Protein AF-A0AAD7TFR8-F1 (afdb_monomer)

Foldseek 3Di:
DDDDDDDDPPPDPPPPPPDPPPDPPPDDDPVVVVVVLVVLVVPQPDPVSLVVSLLVCCCPVPVCQHPNRHDPPGDPDDDPPVCCVSVVSVVD

Mean predicted aligned error: 12.49 Å

Structure (mmCIF, N/CA/C/O backbone):
data_AF-A0AAD7TFR8-F1
#
_entry.id   AF-A0AAD7TFR8-F1
#
loop_
_atom_site.group_PDB
_atom_site.id
_atom_site.type_symbol
_atom_site.label_atom_id
_atom_site.label_alt_id
_atom_site.label_comp_id
_atom_site.label_asym_id
_atom_site.label_entity_id
_atom_site.label_seq_id
_atom_site.pdbx_PDB_ins_code
_atom_site.Cartn_x
_atom_site.Cartn_y
_atom_site.Cartn_z
_atom_site.occupancy
_atom_site.B_iso_or_equiv
_atom_site.auth_seq_id
_atom_site.auth_comp_id
_atom_site.auth_asym_id
_atom_site.auth_atom_id
_atom_site.pdbx_PDB_model_num
ATOM 1 N N . MET A 1 1 ? -6.319 50.792 -62.342 1.00 40.41 1 MET A N 1
ATOM 2 C CA . MET A 1 1 ? -5.142 51.160 -61.526 1.00 40.41 1 MET A CA 1
ATOM 3 C C . MET A 1 1 ? -5.602 51.244 -60.076 1.00 40.41 1 MET A C 1
ATOM 5 O O . MET A 1 1 ? -6.210 52.237 -59.710 1.00 40.41 1 MET A O 1
ATOM 9 N N . ILE A 1 2 ? -5.427 50.174 -59.299 1.00 42.53 2 ILE A N 1
ATOM 10 C CA . ILE A 1 2 ? -5.775 50.115 -57.868 1.00 42.53 2 ILE A CA 1
ATOM 11 C C . ILE A 1 2 ? -4.448 49.937 -57.124 1.00 42.53 2 ILE A C 1
ATOM 13 O O . ILE A 1 2 ? -3.791 48.926 -57.380 1.00 42.53 2 ILE A O 1
ATOM 17 N N . PRO A 1 3 ? -3.996 50.885 -56.284 1.00 42.94 3 PRO A N 1
ATOM 18 C CA . PRO A 1 3 ? -2.770 50.690 -55.537 1.00 42.94 3 PRO A CA 1
ATOM 19 C C . PRO A 1 3 ? -3.030 50.204 -54.109 1.00 42.94 3 PRO A C 1
ATOM 21 O O . PRO A 1 3 ? -3.989 50.594 -53.450 1.00 42.94 3 PRO A O 1
ATOM 24 N N . LEU A 1 4 ? -2.043 49.431 -53.658 1.00 43.19 4 LEU A N 1
ATOM 25 C CA . LEU A 1 4 ? -1.657 49.183 -52.274 1.00 43.19 4 LEU A CA 1
ATOM 26 C C . LEU A 1 4 ? -2.563 48.261 -51.454 1.00 43.19 4 LEU A C 1
ATOM 28 O O . LEU A 1 4 ? -3.271 48.651 -50.530 1.00 43.19 4 LEU A O 1
ATOM 32 N N . SER A 1 5 ? -2.411 46.975 -51.771 1.00 46.62 5 SER A N 1
ATOM 33 C CA . SER A 1 5 ? -2.634 45.867 -50.852 1.00 46.62 5 SER A CA 1
ATOM 34 C C . SER A 1 5 ? -2.003 46.135 -49.485 1.00 46.62 5 SER A C 1
ATOM 36 O O . SER A 1 5 ? -0.837 46.516 -49.373 1.00 46.62 5 SER A O 1
ATOM 38 N N . ALA A 1 6 ? -2.831 45.907 -48.468 1.00 47.12 6 ALA A N 1
ATOM 39 C CA . ALA A 1 6 ? -2.545 45.974 -47.050 1.00 47.12 6 ALA A CA 1
ATOM 40 C C . ALA A 1 6 ? -1.200 45.326 -46.694 1.00 47.12 6 ALA A C 1
ATOM 42 O O . ALA A 1 6 ? -0.974 44.144 -46.952 1.00 47.12 6 ALA A O 1
ATOM 43 N N . PHE A 1 7 ? -0.318 46.114 -46.079 1.00 49.56 7 PHE A N 1
ATOM 44 C CA . PHE A 1 7 ? 0.914 45.613 -45.489 1.00 49.56 7 PHE A CA 1
ATOM 45 C C . PHE A 1 7 ? 0.548 44.824 -44.229 1.00 49.56 7 PHE A C 1
ATOM 47 O O . PHE A 1 7 ? 0.160 45.369 -43.197 1.00 49.56 7 PHE A O 1
ATOM 54 N N . THR A 1 8 ? 0.596 43.510 -44.379 1.00 51.28 8 THR A N 1
ATOM 55 C CA . THR A 1 8 ? 0.291 42.497 -43.383 1.00 51.28 8 THR A CA 1
ATOM 56 C C . THR A 1 8 ? 1.172 42.653 -42.142 1.00 51.28 8 THR A C 1
ATOM 58 O O . THR A 1 8 ? 2.361 42.342 -42.171 1.00 51.28 8 THR A O 1
ATOM 61 N N . VAL A 1 9 ? 0.589 43.093 -41.025 1.00 49.97 9 VAL A N 1
ATOM 62 C CA . VAL A 1 9 ? 1.213 42.975 -39.701 1.00 49.97 9 VAL A CA 1
ATOM 63 C C . VAL A 1 9 ? 1.001 41.539 -39.224 1.00 49.97 9 VAL A C 1
ATOM 65 O O . VAL A 1 9 ? 0.019 41.227 -38.555 1.00 49.97 9 VAL A O 1
ATOM 68 N N . PHE A 1 10 ? 1.914 40.639 -39.589 1.00 45.12 10 PHE A N 1
ATOM 69 C CA . PHE A 1 10 ? 2.057 39.367 -38.882 1.00 45.12 10 PHE A CA 1
ATOM 70 C C . PHE A 1 10 ? 2.809 39.636 -37.578 1.00 45.12 10 PHE A C 1
ATOM 72 O O . PHE A 1 10 ? 4.031 39.522 -37.499 1.00 45.12 10 PHE A O 1
ATOM 79 N N . LEU A 1 11 ? 2.059 40.030 -36.546 1.00 53.94 11 LEU A N 1
ATOM 80 C CA . LEU A 1 11 ? 2.528 39.973 -35.169 1.00 53.94 11 LEU A CA 1
ATOM 81 C C . LEU A 1 11 ? 2.625 38.485 -34.805 1.00 53.94 11 LEU A C 1
ATOM 83 O O . LEU A 1 11 ? 1.631 37.842 -34.474 1.00 53.94 11 LEU A O 1
ATOM 87 N N . GLY A 1 12 ? 3.815 37.915 -34.994 1.00 49.28 12 GLY A N 1
ATOM 88 C CA . GLY A 1 12 ? 4.100 36.516 -34.714 1.00 49.28 12 GLY A CA 1
ATOM 89 C C . GLY A 1 12 ? 3.879 36.203 -33.239 1.00 49.28 12 GLY A C 1
ATOM 90 O O . GLY A 1 12 ? 4.721 36.511 -32.399 1.00 49.28 12 GLY A O 1
ATOM 91 N N . CYS A 1 13 ? 2.760 35.554 -32.923 1.00 50.31 13 CYS A N 1
ATOM 92 C CA . CYS A 1 13 ? 2.625 34.789 -31.693 1.00 50.31 13 CYS A CA 1
ATOM 93 C C . CYS A 1 13 ? 3.593 33.608 -31.785 1.00 50.31 13 CYS A C 1
ATOM 95 O O . CYS A 1 13 ? 3.290 32.581 -32.388 1.00 50.31 13 CYS A O 1
ATOM 97 N N . VAL A 1 14 ? 4.788 33.773 -31.220 1.00 61.81 14 VAL A N 1
ATOM 98 C CA . VAL A 1 14 ? 5.684 32.653 -30.947 1.00 61.81 14 VAL A CA 1
ATOM 99 C C . VAL A 1 14 ? 4.992 31.805 -29.887 1.00 61.81 14 VAL A C 1
ATOM 101 O O . VAL A 1 14 ? 4.981 32.153 -28.708 1.00 61.81 14 VAL A O 1
ATOM 104 N N . SER A 1 15 ? 4.370 30.709 -30.311 1.00 60.59 15 SER A N 1
ATOM 105 C CA . SER A 1 15 ? 3.952 29.644 -29.410 1.00 60.59 15 SER A CA 1
ATOM 106 C C . SER A 1 15 ? 5.216 29.121 -28.739 1.00 60.59 15 SER A C 1
ATOM 108 O O . SER A 1 15 ? 5.987 28.383 -29.352 1.00 60.59 15 SER A O 1
ATOM 110 N N . ALA A 1 16 ? 5.470 29.538 -27.500 1.00 59.38 16 ALA A N 1
ATOM 111 C CA . ALA A 1 16 ? 6.442 28.863 -26.664 1.00 59.38 16 ALA A CA 1
ATOM 112 C C . ALA A 1 16 ? 5.945 27.423 -26.508 1.00 59.38 16 ALA A C 1
ATOM 114 O O . ALA A 1 16 ? 5.013 27.152 -25.752 1.00 59.38 16 ALA A O 1
ATOM 115 N N . LEU A 1 17 ? 6.531 26.503 -27.276 1.00 58.41 17 LEU A N 1
ATOM 116 C CA . LEU A 1 17 ? 6.408 25.077 -27.035 1.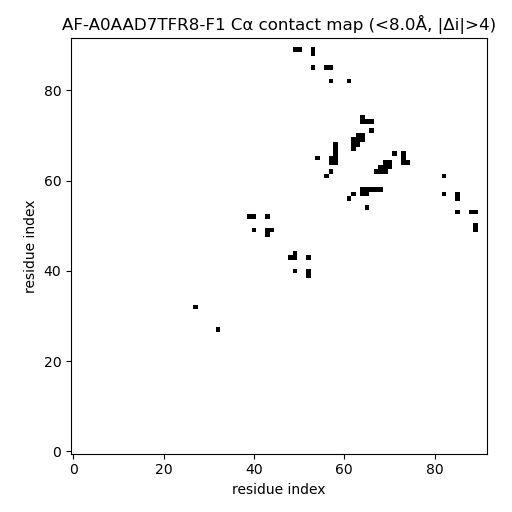00 58.41 17 LEU A CA 1
ATOM 117 C C . LEU A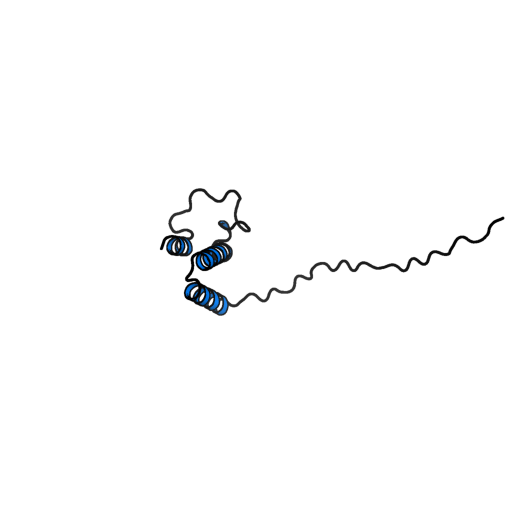 1 17 ? 7.188 24.816 -25.742 1.00 58.41 17 LEU A C 1
ATOM 119 O O . LEU A 1 17 ? 8.364 24.461 -25.758 1.00 58.41 17 LEU A O 1
ATOM 123 N N . ALA A 1 18 ? 6.562 25.117 -24.605 1.00 60.91 18 ALA A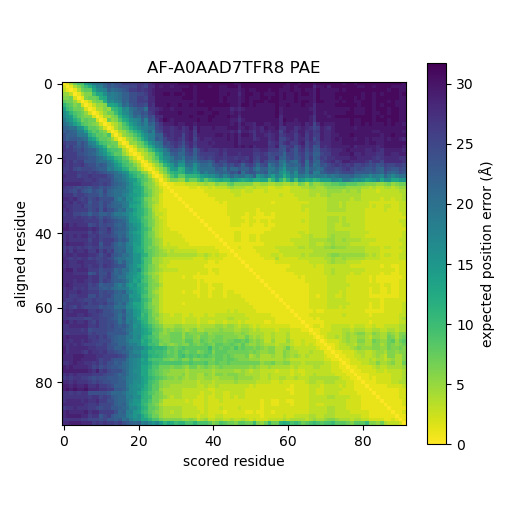 N 1
ATOM 124 C CA . ALA A 1 18 ? 7.066 24.719 -23.310 1.00 60.91 18 ALA A CA 1
ATOM 125 C C . ALA A 1 18 ? 6.982 23.193 -23.281 1.00 60.91 18 ALA A C 1
ATOM 127 O O . ALA A 1 18 ? 5.934 22.619 -22.989 1.00 60.91 18 ALA A O 1
ATOM 128 N N . ALA A 1 19 ? 8.078 22.528 -23.649 1.00 62.78 19 ALA A N 1
ATOM 129 C CA . ALA A 1 19 ? 8.277 21.145 -23.258 1.00 62.78 19 ALA A CA 1
ATOM 130 C C . ALA A 1 19 ? 8.045 21.083 -21.739 1.00 62.78 19 ALA A C 1
ATOM 132 O O . ALA A 1 19 ? 8.535 21.979 -21.038 1.00 62.78 19 ALA A O 1
ATOM 133 N N . PRO A 1 20 ? 7.285 20.105 -21.215 1.00 59.91 20 PRO A N 1
ATOM 134 C CA . PRO A 1 20 ? 7.163 1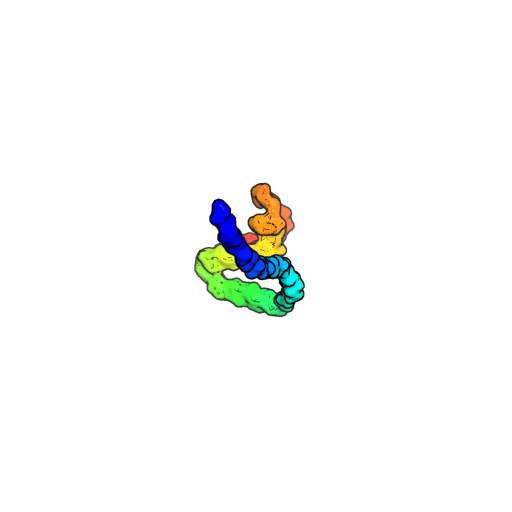9.950 -19.778 1.00 59.91 20 PRO A CA 1
ATOM 135 C C . PRO A 1 20 ? 8.582 19.802 -19.237 1.00 59.91 20 PRO A C 1
ATOM 137 O O . PRO A 1 20 ? 9.277 18.832 -19.531 1.00 59.91 20 PRO A O 1
ATOM 140 N N . ALA A 1 21 ? 9.053 20.824 -18.527 1.00 61.59 21 ALA A N 1
ATOM 141 C CA . ALA A 1 21 ? 10.322 20.745 -17.844 1.00 61.59 21 ALA A CA 1
ATOM 142 C C . ALA A 1 21 ? 10.187 19.584 -16.862 1.00 61.59 21 ALA A C 1
ATOM 144 O O . ALA A 1 21 ? 9.317 19.638 -15.991 1.00 61.59 21 ALA A O 1
ATOM 145 N N . SER A 1 22 ? 11.002 18.540 -17.029 1.00 58.31 22 SER A N 1
ATOM 146 C CA . SER A 1 22 ? 11.144 17.455 -16.063 1.00 58.31 22 SER A CA 1
ATOM 147 C C . SER A 1 22 ? 11.615 18.067 -14.750 1.00 58.31 22 SER A C 1
ATOM 149 O O . SER A 1 22 ? 12.811 18.208 -14.504 1.00 58.31 22 SER A O 1
ATOM 151 N N . GLN A 1 23 ? 10.667 18.536 -13.941 1.00 60.03 23 GLN A N 1
ATOM 152 C CA . GLN A 1 23 ? 10.956 19.000 -12.601 1.00 60.03 23 GLN A CA 1
ATOM 153 C C . GLN A 1 23 ? 11.504 17.791 -11.844 1.00 60.03 23 GLN A C 1
ATOM 155 O O . GLN A 1 23 ? 10.931 16.703 -11.975 1.00 60.03 23 GLN A O 1
ATOM 160 N N . PRO A 1 24 ? 12.599 17.933 -11.081 1.00 59.66 24 PRO A N 1
ATOM 161 C CA . PRO A 1 24 ? 13.020 16.879 -10.179 1.00 59.66 24 PRO A CA 1
ATOM 162 C C . PRO A 1 24 ? 11.842 16.584 -9.251 1.00 59.66 24 PRO A C 1
ATOM 164 O O . PRO A 1 24 ? 11.466 17.408 -8.415 1.00 59.66 24 PRO A O 1
ATOM 167 N N . VAL A 1 25 ? 11.207 15.428 -9.455 1.00 64.00 25 VAL A N 1
ATOM 168 C CA . VAL A 1 25 ? 10.158 14.946 -8.566 1.00 64.00 25 VAL A CA 1
ATOM 169 C C . VAL A 1 25 ? 10.840 14.769 -7.222 1.00 64.00 25 VAL A C 1
ATOM 171 O O . VAL A 1 25 ? 11.707 13.912 -7.066 1.00 64.00 25 VAL A O 1
ATOM 174 N N . THR A 1 26 ? 10.502 15.626 -6.263 1.00 70.44 26 THR A N 1
ATOM 175 C CA . THR A 1 26 ? 10.907 15.400 -4.880 1.00 70.44 26 THR A CA 1
ATOM 176 C C . THR A 1 26 ? 10.108 14.191 -4.420 1.00 70.44 26 THR A C 1
ATOM 178 O O . THR A 1 26 ? 8.928 14.310 -4.094 1.00 70.44 26 THR A O 1
ATOM 181 N N . SER A 1 27 ? 10.714 13.008 -4.509 1.00 78.94 27 SER A N 1
ATOM 182 C CA . SER A 1 27 ? 10.093 11.772 -4.051 1.00 78.94 27 SER A CA 1
ATOM 183 C C . SER A 1 27 ? 9.789 11.892 -2.560 1.00 78.94 27 SER A C 1
ATOM 185 O O . SER A 1 27 ? 10.588 12.438 -1.794 1.00 78.94 27 SER A O 1
ATOM 187 N N . LEU A 1 28 ? 8.629 11.389 -2.141 1.00 89.75 28 LEU A N 1
ATOM 188 C CA . LEU A 1 28 ? 8.303 11.297 -0.721 1.00 89.75 28 LEU A CA 1
ATOM 189 C C . LEU A 1 28 ? 9.340 10.406 -0.027 1.00 89.75 28 LEU A C 1
ATOM 191 O O . LEU A 1 28 ? 9.800 9.425 -0.606 1.00 89.75 28 LEU A O 1
ATOM 195 N N . SER A 1 29 ? 9.709 10.740 1.210 1.00 93.69 29 SER A N 1
ATOM 196 C CA . SER A 1 29 ? 10.563 9.852 2.000 1.00 93.69 29 SER A CA 1
ATOM 197 C C . SER A 1 29 ? 9.800 8.588 2.393 1.00 93.69 29 SER A C 1
ATOM 199 O O . SER A 1 29 ? 8.594 8.644 2.648 1.00 93.69 29 SER A O 1
ATOM 201 N N . ASP A 1 30 ? 10.504 7.467 2.542 1.00 93.44 30 ASP A N 1
ATOM 202 C CA . ASP A 1 30 ? 9.901 6.193 2.964 1.00 93.44 30 ASP A CA 1
ATOM 203 C C . ASP A 1 30 ? 9.147 6.320 4.295 1.00 93.44 30 ASP A C 1
ATOM 205 O O . ASP A 1 30 ? 8.084 5.731 4.489 1.00 93.44 30 ASP A O 1
ATOM 209 N N . ALA A 1 31 ? 9.657 7.154 5.207 1.00 96.25 31 ALA A N 1
ATOM 210 C CA . ALA A 1 31 ? 8.994 7.456 6.473 1.00 96.25 31 ALA A CA 1
ATOM 211 C C . ALA A 1 31 ? 7.633 8.141 6.265 1.00 96.25 31 ALA A C 1
ATOM 213 O O . ALA A 1 31 ? 6.662 7.826 6.957 1.00 96.25 31 ALA A O 1
ATOM 214 N N . LEU A 1 32 ? 7.545 9.066 5.306 1.00 96.25 32 LEU A N 1
ATOM 215 C CA . LEU A 1 32 ? 6.296 9.741 4.977 1.00 96.25 32 LEU A CA 1
ATOM 216 C C . LEU A 1 32 ? 5.326 8.795 4.262 1.00 96.25 32 LEU A C 1
ATOM 218 O O . LEU A 1 32 ? 4.153 8.759 4.628 1.00 96.25 32 LEU A O 1
ATOM 222 N N . VAL A 1 33 ? 5.812 7.982 3.321 1.00 95.81 33 VAL A N 1
ATOM 223 C CA . VAL A 1 33 ? 5.014 6.939 2.652 1.00 95.81 33 VAL A CA 1
ATOM 224 C C . VAL A 1 33 ? 4.432 5.964 3.678 1.00 95.81 33 VAL A C 1
ATOM 226 O O . VAL A 1 33 ? 3.228 5.715 3.690 1.00 95.81 33 VAL A O 1
ATOM 229 N N . SER A 1 34 ? 5.256 5.471 4.603 1.00 96.56 34 SER A N 1
ATOM 230 C CA . SER A 1 34 ? 4.827 4.568 5.675 1.00 96.56 34 SER A CA 1
ATOM 231 C C . SER A 1 34 ? 3.752 5.198 6.568 1.00 96.56 34 SER A C 1
ATOM 233 O O . SER A 1 34 ? 2.736 4.566 6.881 1.00 96.56 34 SER A O 1
ATOM 235 N N . LYS A 1 35 ? 3.918 6.480 6.921 1.00 98.00 35 LYS A N 1
ATOM 236 C CA . LYS A 1 35 ? 2.921 7.232 7.691 1.00 98.00 35 LYS A CA 1
ATOM 237 C C . LYS A 1 35 ? 1.596 7.367 6.937 1.00 98.00 35 LYS A C 1
ATOM 239 O O . LYS A 1 35 ? 0.542 7.151 7.531 1.00 98.00 35 LYS A O 1
ATOM 244 N N . VAL A 1 36 ? 1.636 7.687 5.642 1.00 96.94 36 VAL A N 1
ATOM 245 C CA . VAL A 1 36 ? 0.435 7.786 4.797 1.00 96.94 36 VAL A CA 1
ATOM 246 C C . VAL A 1 36 ? -0.277 6.437 4.709 1.00 96.94 36 VAL A C 1
ATOM 248 O O . VAL A 1 36 ? -1.475 6.379 4.976 1.00 96.94 36 VAL A O 1
ATOM 251 N N . LYS A 1 37 ? 0.448 5.342 4.442 1.00 96.75 37 LYS A N 1
ATOM 252 C CA . LYS A 1 37 ? -0.118 3.981 4.403 1.00 96.75 37 LYS A CA 1
ATOM 253 C C . LYS A 1 37 ? -0.786 3.596 5.724 1.00 96.75 37 LYS A C 1
ATOM 255 O O . LYS A 1 37 ? -1.878 3.034 5.717 1.00 96.75 37 LYS A O 1
ATOM 260 N N . THR A 1 38 ? -0.144 3.909 6.849 1.00 97.38 38 THR A N 1
ATOM 261 C CA . THR A 1 38 ? -0.675 3.615 8.190 1.00 97.38 38 THR A CA 1
ATOM 262 C C . THR A 1 38 ? -1.974 4.374 8.444 1.00 97.38 38 THR A C 1
ATOM 264 O O . THR A 1 38 ? -2.980 3.769 8.807 1.00 97.38 38 THR A O 1
ATOM 267 N N . ASN A 1 39 ? -1.982 5.683 8.184 1.00 98.12 39 ASN A N 1
ATOM 268 C CA . ASN A 1 39 ? -3.168 6.512 8.379 1.00 98.12 39 ASN A CA 1
ATOM 269 C C . ASN A 1 39 ? -4.315 6.091 7.455 1.00 98.12 39 ASN A C 1
ATOM 271 O O . ASN A 1 39 ? -5.449 6.002 7.908 1.00 98.12 39 ASN A O 1
ATOM 275 N N . MET A 1 40 ? -4.025 5.791 6.187 1.00 97.88 40 MET A N 1
ATOM 276 C CA . MET A 1 40 ? -5.015 5.302 5.226 1.00 97.88 40 MET A CA 1
ATOM 277 C C . MET A 1 40 ? -5.694 4.020 5.724 1.00 97.88 40 MET A C 1
ATOM 279 O O . MET A 1 40 ? -6.919 3.957 5.745 1.00 97.88 40 MET A O 1
ATOM 283 N N . LYS A 1 41 ? -4.918 3.030 6.190 1.00 95.88 41 LYS A N 1
ATOM 284 C CA . LYS A 1 41 ? -5.463 1.788 6.768 1.00 95.88 41 LYS A CA 1
ATOM 285 C C . LYS A 1 41 ? -6.315 2.038 8.014 1.00 95.88 41 LYS A C 1
ATOM 287 O O . LYS A 1 41 ? -7.276 1.318 8.241 1.00 95.88 41 LYS A O 1
ATOM 292 N N . GLN A 1 42 ? -5.970 3.046 8.813 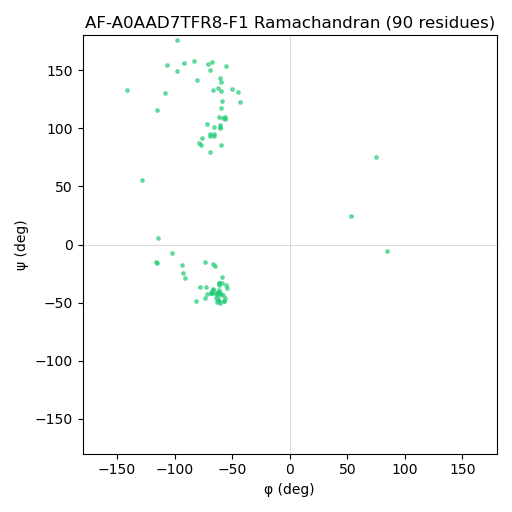1.00 97.31 42 GLN A N 1
ATOM 293 C CA . GLN A 1 42 ? -6.718 3.394 10.020 1.00 97.31 42 GLN A CA 1
ATOM 294 C C . GLN A 1 42 ? -8.068 4.061 9.716 1.00 97.31 42 GLN A C 1
ATOM 296 O O . GLN A 1 42 ? -9.021 3.852 10.463 1.00 97.31 42 GLN A O 1
ATOM 301 N N . ILE A 1 43 ? -8.145 4.889 8.670 1.00 97.56 43 ILE A N 1
ATOM 302 C CA . ILE A 1 43 ? -9.355 5.668 8.361 1.00 97.56 43 ILE A CA 1
ATOM 303 C C . ILE A 1 43 ? -10.295 4.967 7.379 1.00 97.56 43 ILE A C 1
ATOM 305 O O . ILE A 1 43 ? -11.484 5.261 7.394 1.00 97.56 43 ILE A O 1
ATOM 309 N N . ALA A 1 44 ? -9.785 4.055 6.546 1.00 97.75 44 ALA A N 1
ATOM 310 C CA . ALA A 1 44 ? -10.587 3.314 5.581 1.00 97.75 44 ALA A CA 1
ATOM 311 C C . ALA A 1 44 ? -11.385 2.209 6.284 1.00 97.75 44 ALA A C 1
ATOM 313 O O . ALA A 1 44 ? -10.908 1.089 6.466 1.00 97.75 44 ALA A O 1
ATOM 314 N N . THR A 1 45 ? -12.605 2.540 6.695 1.00 96.00 45 THR A N 1
ATOM 315 C CA . THR A 1 45 ? -13.470 1.666 7.506 1.00 96.00 45 THR A CA 1
ATOM 316 C C . THR A 1 45 ? -14.740 1.245 6.776 1.00 96.00 45 THR A C 1
ATOM 318 O O . THR A 1 45 ? -15.382 0.269 7.162 1.00 96.00 45 THR A O 1
ATOM 321 N N . HIS A 1 46 ? -15.089 1.937 5.693 1.00 96.19 46 HIS A N 1
ATOM 322 C CA . HIS A 1 46 ? -16.230 1.608 4.850 1.00 96.19 46 HIS A CA 1
ATOM 323 C C . HIS A 1 46 ? -15.794 1.004 3.516 1.00 96.19 46 HIS A C 1
ATOM 325 O O . HIS A 1 46 ? -14.705 1.274 3.016 1.00 96.19 46 HIS A O 1
ATOM 331 N N . SER A 1 47 ? -16.670 0.207 2.897 1.00 94.00 47 SER A N 1
ATOM 332 C CA . SER A 1 47 ? -16.334 -0.586 1.704 1.00 94.00 47 SER A CA 1
ATOM 333 C C . SER A 1 47 ? -15.743 0.240 0.556 1.00 94.00 47 SER A C 1
ATOM 335 O O . SER A 1 47 ? -14.821 -0.217 -0.110 1.00 94.00 47 SER A O 1
ATOM 337 N N . TRP A 1 48 ? -16.230 1.467 0.346 1.00 96.12 48 TRP A N 1
ATOM 338 C CA . TRP A 1 48 ? -15.701 2.375 -0.680 1.00 96.12 48 TRP A CA 1
ATOM 339 C C . TRP A 1 48 ? -14.284 2.869 -0.375 1.00 96.12 48 TRP A C 1
ATOM 341 O O . TRP A 1 48 ? -13.433 2.922 -1.263 1.00 96.12 48 TRP A O 1
ATOM 351 N N . GLU A 1 49 ? -14.021 3.210 0.883 1.00 97.50 49 GLU A N 1
ATOM 352 C CA . GLU A 1 49 ? -12.712 3.681 1.335 1.00 97.50 49 GLU A CA 1
ATOM 353 C C . GLU A 1 49 ? -11.693 2.543 1.283 1.00 97.50 49 GLU A C 1
ATOM 355 O O . GLU A 1 49 ? -10.576 2.739 0.813 1.00 97.50 49 GLU A O 1
ATOM 360 N N . ILE A 1 50 ? -12.104 1.342 1.704 1.00 97.44 50 ILE A N 1
ATOM 361 C CA . ILE A 1 50 ? -11.288 0.128 1.633 1.00 97.44 50 ILE A CA 1
ATOM 362 C C . ILE A 1 50 ? -10.959 -0.187 0.173 1.00 97.44 50 ILE A C 1
ATOM 364 O O . ILE A 1 50 ? -9.791 -0.373 -0.147 1.00 97.44 50 ILE A O 1
ATOM 368 N N . GLY A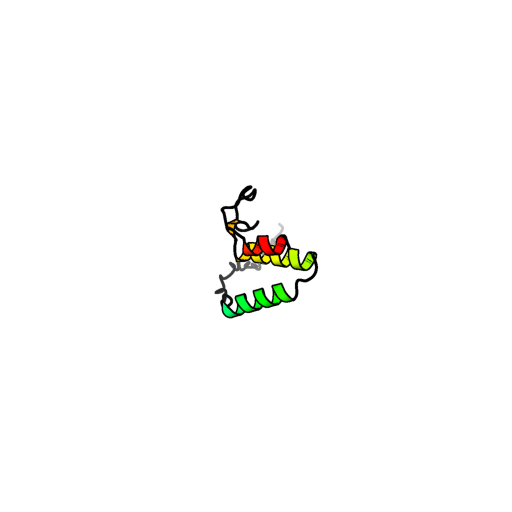 1 51 ? -11.947 -0.176 -0.728 1.00 96.38 51 GLY A N 1
ATOM 369 C CA . GLY A 1 51 ? -11.713 -0.396 -2.160 1.00 96.38 51 GLY A CA 1
ATOM 370 C C . GLY A 1 51 ? -10.697 0.589 -2.746 1.00 96.38 51 GLY A C 1
ATOM 371 O O . GLY A 1 51 ? -9.739 0.176 -3.393 1.00 96.38 51 GLY A O 1
ATOM 372 N N . THR A 1 52 ? -10.846 1.875 -2.421 1.00 96.88 52 THR A N 1
ATOM 373 C CA . THR A 1 52 ? -9.912 2.929 -2.854 1.00 96.88 52 THR A CA 1
ATOM 374 C C . THR A 1 52 ? -8.506 2.710 -2.284 1.00 96.88 52 THR A C 1
ATOM 376 O O . THR A 1 52 ? -7.507 2.870 -2.984 1.00 96.88 52 THR A O 1
ATOM 379 N N . ALA A 1 53 ? -8.404 2.317 -1.013 1.00 97.69 53 ALA A N 1
ATOM 380 C CA . ALA A 1 53 ? -7.125 2.037 -0.371 1.00 97.69 53 ALA A CA 1
ATOM 381 C C . ALA A 1 53 ? -6.425 0.810 -0.979 1.00 97.69 53 ALA A C 1
ATOM 383 O O . ALA A 1 53 ? -5.205 0.819 -1.139 1.00 97.69 53 ALA A O 1
ATOM 384 N N . LEU A 1 54 ? -7.177 -0.234 -1.336 1.00 96.88 54 LEU A N 1
ATOM 385 C CA . LEU A 1 54 ? -6.652 -1.429 -1.997 1.00 96.88 54 LEU A CA 1
ATOM 386 C C . LEU A 1 54 ? -6.156 -1.123 -3.415 1.00 96.88 54 LEU A C 1
ATOM 388 O O . LEU A 1 54 ? -5.086 -1.602 -3.785 1.00 96.88 54 LEU A O 1
ATOM 392 N N . GLU A 1 55 ? -6.881 -0.306 -4.185 1.00 95.56 55 GLU A N 1
ATOM 393 C CA . GLU A 1 55 ? -6.440 0.160 -5.508 1.00 95.56 55 GLU A CA 1
ATOM 394 C C . GLU A 1 55 ? -5.128 0.948 -5.399 1.00 95.56 55 GLU A C 1
ATOM 396 O O . GLU A 1 55 ? -4.140 0.588 -6.039 1.00 95.56 55 GLU A O 1
ATOM 401 N N . ALA A 1 56 ? -5.066 1.925 -4.487 1.00 95.94 56 ALA A N 1
ATOM 402 C CA . ALA A 1 56 ? -3.862 2.720 -4.255 1.00 95.94 56 ALA A CA 1
ATOM 403 C C . ALA A 1 56 ? -2.659 1.868 -3.806 1.00 95.94 56 ALA A C 1
ATOM 405 O O . ALA A 1 56 ? -1.540 2.075 -4.277 1.00 95.94 56 ALA A O 1
ATOM 406 N N . LEU A 1 57 ? -2.865 0.895 -2.910 1.00 96.44 57 LEU A N 1
ATOM 407 C CA . LEU A 1 57 ? -1.799 -0.023 -2.489 1.00 96.44 57 LEU A CA 1
ATOM 408 C C . LEU A 1 57 ? -1.351 -0.944 -3.622 1.00 96.44 57 LEU A C 1
ATOM 410 O O . LEU A 1 57 ? -0.157 -1.197 -3.743 1.00 96.44 57 LEU A O 1
ATOM 414 N N . THR A 1 58 ? -2.279 -1.428 -4.447 1.00 95.62 58 THR A N 1
ATOM 415 C CA . THR A 1 58 ? -1.943 -2.269 -5.602 1.00 95.62 58 THR A CA 1
ATOM 416 C C . THR A 1 58 ? -1.104 -1.483 -6.600 1.00 95.62 58 THR A C 1
ATOM 418 O O . THR A 1 58 ? -0.065 -1.964 -7.033 1.00 95.62 58 THR A O 1
ATOM 421 N N . GLU A 1 59 ? -1.496 -0.251 -6.925 1.00 94.25 59 GLU A N 1
ATOM 422 C CA . GLU A 1 59 ? -0.733 0.620 -7.823 1.00 94.25 59 GLU A CA 1
ATOM 423 C C . GLU A 1 59 ? 0.659 0.957 -7.298 1.00 94.25 59 GLU A C 1
ATOM 425 O O . GLU A 1 59 ? 1.613 1.005 -8.076 1.00 94.25 59 GLU A O 1
ATOM 430 N N . PHE A 1 60 ? 0.777 1.181 -5.991 1.00 94.12 60 PHE A N 1
ATOM 431 C CA . PHE A 1 60 ? 2.022 1.615 -5.377 1.00 94.12 60 PHE A CA 1
ATOM 432 C C . PHE A 1 60 ? 3.001 0.462 -5.105 1.00 94.12 60 PHE A C 1
ATOM 434 O O . PHE A 1 60 ? 4.174 0.564 -5.456 1.00 94.12 60 PHE A O 1
ATOM 441 N N . GLU A 1 61 ? 2.541 -0.631 -4.491 1.00 94.69 61 GLU A N 1
ATOM 442 C CA . GLU A 1 61 ? 3.395 -1.755 -4.063 1.00 94.69 61 GLU A CA 1
ATOM 443 C C . GLU A 1 61 ? 3.522 -2.846 -5.132 1.00 94.69 61 GLU A C 1
ATOM 445 O O . GLU A 1 61 ? 4.540 -3.534 -5.209 1.00 94.69 61 GLU A O 1
ATOM 450 N N . TRP A 1 62 ? 2.497 -3.001 -5.973 1.00 95.19 62 TRP A N 1
ATOM 451 C CA . TRP A 1 62 ? 2.391 -4.075 -6.962 1.00 95.19 62 TRP A CA 1
ATOM 452 C C . TRP A 1 62 ? 2.096 -3.519 -8.365 1.00 95.19 62 TRP A C 1
ATOM 454 O O . TRP A 1 62 ? 1.124 -3.938 -9.000 1.00 95.19 62 TRP A O 1
ATOM 464 N N . PRO A 1 63 ? 2.922 -2.596 -8.903 1.00 93.69 63 PRO A N 1
ATOM 465 C CA . PRO A 1 63 ? 2.621 -1.895 -10.151 1.00 93.69 63 PRO A CA 1
ATOM 466 C C . PRO A 1 63 ? 2.425 -2.839 -11.345 1.00 93.69 63 PRO A C 1
ATOM 468 O O . PRO A 1 63 ? 1.644 -2.531 -12.235 1.00 93.69 63 PRO A O 1
ATOM 471 N N . SER A 1 64 ? 3.055 -4.020 -11.357 1.00 93.19 64 SER A N 1
ATOM 472 C CA . SER A 1 64 ? 2.852 -5.042 -12.398 1.00 93.19 64 SER A CA 1
ATOM 473 C C . SER A 1 64 ? 1.455 -5.671 -12.405 1.00 93.19 64 SER A C 1
ATOM 475 O O . SER A 1 64 ? 1.080 -6.308 -13.390 1.00 93.19 64 SER A O 1
ATOM 477 N N . LEU A 1 65 ? 0.698 -5.526 -11.317 1.00 93.19 65 LEU A N 1
ATOM 478 C CA . LEU A 1 65 ? -0.683 -5.989 -11.178 1.00 93.19 65 LEU A CA 1
ATOM 479 C C . LEU A 1 65 ? -1.697 -4.852 -11.327 1.00 93.19 65 LEU A C 1
ATOM 481 O O . LEU A 1 65 ? -2.899 -5.112 -11.369 1.00 93.19 65 LEU A O 1
ATOM 485 N N . SER A 1 66 ? -1.234 -3.604 -11.409 1.00 90.88 66 SER A N 1
ATOM 486 C CA . SER A 1 66 ? -2.105 -2.450 -11.570 1.00 90.88 66 SER A CA 1
ATOM 487 C C . SER A 1 66 ? -2.483 -2.217 -13.029 1.00 90.88 66 SER A C 1
ATOM 489 O O . SER A 1 66 ? -1.783 -2.634 -13.953 1.00 90.88 66 SER A O 1
ATOM 491 N N . VAL A 1 67 ? -3.589 -1.505 -13.251 1.00 86.62 67 VAL A N 1
ATOM 492 C CA . VAL A 1 67 ? -4.070 -1.187 -14.605 1.00 86.62 67 VAL A CA 1
ATOM 493 C C . VAL A 1 67 ? -3.054 -0.346 -15.385 1.00 86.62 67 VAL A C 1
ATOM 495 O O . VAL A 1 67 ? -2.940 -0.497 -16.600 1.00 86.62 67 VAL A O 1
ATOM 498 N N . PHE A 1 68 ? -2.306 0.519 -14.696 1.00 86.38 68 PHE A N 1
ATOM 499 C CA . PHE A 1 68 ? -1.378 1.460 -15.326 1.00 86.38 68 PHE A CA 1
ATOM 500 C C . PHE A 1 68 ? 0.065 0.950 -15.435 1.00 86.38 68 PHE A C 1
ATOM 502 O O . PHE A 1 68 ? 0.831 1.509 -16.219 1.00 86.38 68 PHE A O 1
ATOM 509 N N . GLY A 1 69 ? 0.451 -0.076 -14.670 1.00 87.81 69 GLY A N 1
ATOM 510 C CA . GLY A 1 69 ? 1.814 -0.626 -14.681 1.00 87.81 69 GLY A CA 1
ATOM 511 C C . GLY A 1 69 ? 1.924 -2.073 -15.172 1.00 87.81 69 GLY A C 1
ATOM 512 O O . GLY A 1 69 ? 3.026 -2.527 -15.486 1.00 87.81 69 GLY A O 1
ATOM 513 N N . GLY A 1 70 ? 0.806 -2.796 -15.247 1.00 89.69 70 GLY A N 1
ATOM 514 C CA . GLY A 1 70 ? 0.743 -4.199 -15.635 1.00 89.69 70 GLY A CA 1
ATOM 515 C C . GLY A 1 70 ? 0.374 -4.444 -17.096 1.00 89.69 70 GLY A C 1
ATOM 516 O O . GLY A 1 70 ? 0.054 -3.544 -17.873 1.00 89.69 70 GLY A O 1
ATOM 517 N N . SER A 1 71 ? 0.395 -5.720 -17.476 1.00 89.88 71 SER A N 1
ATOM 518 C CA . SER A 1 71 ? -0.157 -6.184 -18.750 1.00 89.88 71 SER A CA 1
ATOM 519 C C . SER A 1 71 ? -1.676 -6.338 -18.667 1.00 89.88 71 SER A C 1
ATOM 521 O O . SER A 1 71 ? -2.189 -6.842 -17.668 1.00 89.88 71 SER A O 1
ATOM 523 N N . LEU A 1 72 ? -2.382 -5.983 -19.745 1.00 87.00 72 LEU A N 1
ATOM 524 C CA . LEU A 1 72 ? -3.825 -6.188 -19.875 1.00 87.00 72 LEU A CA 1
ATOM 525 C C . LEU A 1 72 ? -4.126 -7.316 -20.884 1.00 87.00 72 LEU A C 1
ATOM 527 O O . LEU A 1 72 ? -3.602 -7.276 -22.000 1.00 87.00 72 LEU A O 1
ATOM 531 N N . PRO A 1 73 ? -4.980 -8.301 -20.538 1.00 87.06 73 PRO A N 1
ATOM 532 C CA . PRO A 1 73 ? -5.700 -8.430 -19.267 1.00 87.06 73 PRO A CA 1
ATOM 533 C C . PRO A 1 73 ? -4.766 -8.793 -18.091 1.00 87.06 73 PRO A C 1
ATOM 535 O O . PRO A 1 73 ? -3.713 -9.390 -18.331 1.00 87.06 73 PRO A O 1
ATOM 538 N N . PRO A 1 74 ? -5.145 -8.469 -16.835 1.00 84.25 74 PRO A N 1
ATOM 539 C CA . PRO A 1 74 ? -4.379 -8.868 -15.657 1.00 84.25 74 PRO A CA 1
ATOM 540 C C . PRO A 1 74 ? -4.162 -10.389 -15.597 1.00 84.25 74 PRO A C 1
ATOM 542 O O . PRO A 1 74 ? -4.980 -11.154 -16.126 1.00 84.25 74 PRO A O 1
ATOM 545 N N . PRO A 1 75 ? -3.088 -10.858 -14.938 1.00 88.44 75 PRO A N 1
ATOM 546 C CA . PRO A 1 75 ? -2.822 -12.281 -14.810 1.00 88.44 75 PRO A CA 1
ATOM 547 C C . PRO A 1 75 ? -3.968 -12.993 -14.083 1.00 88.44 75 PRO A C 1
ATOM 549 O O . PRO A 1 75 ? -4.415 -12.591 -13.014 1.00 88.44 75 PRO A O 1
ATOM 552 N N . VAL A 1 76 ? -4.419 -14.108 -14.659 1.00 89.62 76 VAL A N 1
ATOM 553 C CA . VAL A 1 76 ? -5.512 -14.931 -14.106 1.00 89.62 76 VAL A CA 1
ATOM 554 C C . VAL A 1 76 ? -5.092 -15.735 -12.871 1.00 89.62 76 VAL A C 1
ATOM 556 O O . VAL A 1 76 ? -5.937 -16.294 -12.174 1.00 89.62 76 VAL A O 1
ATOM 559 N N . LYS A 1 77 ? -3.782 -15.847 -12.627 1.00 92.38 77 LYS A N 1
ATOM 560 C CA . LYS A 1 77 ? -3.187 -16.507 -11.465 1.00 92.38 77 LYS A CA 1
ATOM 561 C C . LYS A 1 77 ? -1.983 -15.703 -11.006 1.00 92.38 77 LYS A C 1
ATOM 563 O O . LYS A 1 77 ? -1.137 -15.362 -11.828 1.00 92.38 77 LYS A O 1
ATOM 568 N N . LEU A 1 78 ? -1.912 -15.467 -9.705 1.00 92.88 78 LEU A N 1
ATOM 569 C CA . LEU A 1 78 ? -0.754 -14.873 -9.052 1.00 92.88 78 LEU A CA 1
ATOM 570 C C . LEU A 1 78 ? 0.192 -15.966 -8.561 1.00 92.88 78 LEU A C 1
ATOM 572 O O . LEU A 1 78 ? -0.224 -17.108 -8.320 1.00 92.88 78 LEU A O 1
ATOM 576 N N . HIS A 1 79 ? 1.463 -15.621 -8.398 1.00 94.19 79 HIS A N 1
ATOM 577 C CA . HIS A 1 79 ? 2.401 -16.492 -7.707 1.00 94.19 79 HIS A CA 1
ATOM 578 C C . HIS A 1 79 ? 2.043 -16.590 -6.220 1.00 94.19 79 HIS A C 1
ATOM 580 O O . HIS A 1 79 ? 1.391 -15.723 -5.640 1.00 94.19 79 HIS A O 1
ATOM 586 N N . SER A 1 80 ? 2.484 -17.668 -5.572 1.00 95.06 80 SER A N 1
ATOM 587 C CA . SER A 1 80 ? 2.247 -17.847 -4.139 1.00 95.06 80 SER A CA 1
ATOM 588 C C . SER A 1 80 ? 2.857 -16.691 -3.336 1.00 95.06 80 SER A C 1
ATOM 590 O O . SER A 1 80 ? 4.062 -16.466 -3.408 1.00 95.06 80 SER A O 1
ATOM 592 N N . GLY A 1 81 ? 2.035 -16.003 -2.540 1.00 93.56 81 GLY A N 1
ATOM 593 C CA . GLY A 1 81 ? 2.455 -14.893 -1.673 1.00 93.56 81 GLY A CA 1
ATOM 594 C C . GLY A 1 81 ? 2.529 -13.521 -2.354 1.00 93.56 81 GLY A C 1
ATOM 595 O O . GLY A 1 81 ? 2.739 -12.521 -1.671 1.00 93.56 81 GLY A O 1
ATOM 596 N N . GLU A 1 82 ? 2.329 -13.450 -3.668 1.00 95.38 82 GLU A N 1
ATOM 597 C CA . GLU A 1 82 ? 2.252 -12.190 -4.406 1.00 95.38 82 GLU A CA 1
ATOM 598 C C . GLU A 1 82 ? 0.995 -11.404 -3.994 1.00 95.38 82 GLU A C 1
ATOM 600 O O . GLU A 1 82 ? -0.088 -11.981 -3.886 1.00 95.38 82 GLU A O 1
ATOM 605 N N . ALA A 1 83 ? 1.148 -10.104 -3.715 1.00 94.50 83 ALA A N 1
ATOM 606 C CA . ALA A 1 83 ? 0.079 -9.218 -3.235 1.00 94.50 83 ALA A CA 1
ATOM 607 C C . ALA A 1 83 ? -0.687 -9.711 -1.995 1.00 94.50 83 ALA A C 1
ATOM 609 O O . ALA A 1 83 ? -1.831 -9.314 -1.761 1.00 94.50 83 ALA A O 1
ATOM 610 N N . ALA A 1 84 ? -0.067 -10.563 -1.170 1.00 95.75 84 ALA A N 1
ATOM 611 C CA . ALA A 1 84 ? -0.721 -11.151 -0.005 1.00 95.75 84 ALA A CA 1
ATOM 612 C C . ALA A 1 84 ? -1.238 -10.099 0.991 1.00 95.75 84 ALA A C 1
ATOM 614 O O . ALA A 1 84 ? -2.281 -10.307 1.602 1.00 95.75 84 ALA A O 1
ATOM 615 N N . ASP A 1 85 ? -0.553 -8.963 1.130 1.00 93.56 85 ASP A N 1
ATOM 616 C CA . ASP A 1 85 ? -0.940 -7.876 2.029 1.00 93.56 85 ASP A CA 1
ATOM 617 C C . ASP A 1 85 ? 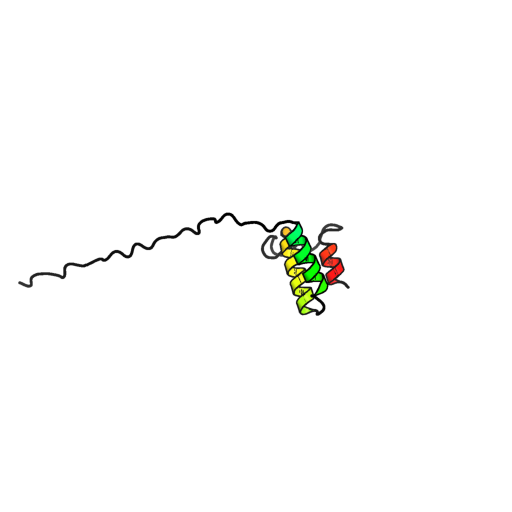-2.233 -7.170 1.590 1.00 93.56 85 ASP A C 1
ATOM 619 O O . ASP A 1 85 ? -3.085 -6.860 2.426 1.00 93.56 85 ASP A O 1
ATOM 623 N N . VAL A 1 86 ? -2.402 -6.958 0.283 1.00 95.06 86 VAL A N 1
ATOM 624 C CA . VAL A 1 86 ? -3.619 -6.387 -0.309 1.00 95.06 86 VAL A CA 1
ATOM 625 C C . VAL A 1 86 ? -4.749 -7.420 -0.296 1.00 95.06 86 VAL A C 1
ATOM 627 O O . VAL A 1 86 ? -5.855 -7.116 0.146 1.00 95.06 86 VAL A O 1
ATOM 630 N N . ILE A 1 87 ? -4.476 -8.666 -0.699 1.00 95.12 87 ILE A N 1
ATOM 631 C CA . ILE A 1 87 ? -5.472 -9.752 -0.749 1.00 95.12 87 ILE A CA 1
ATOM 63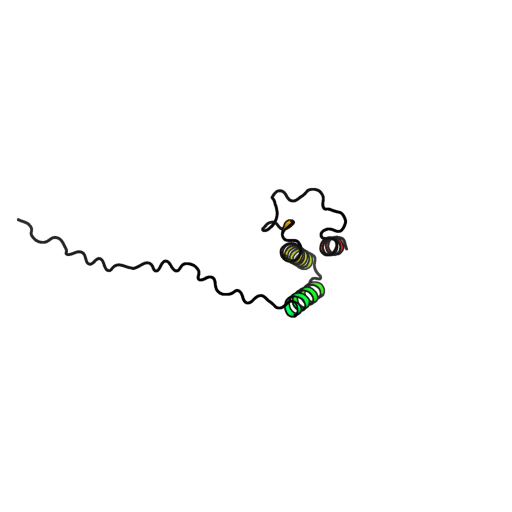2 C C . ILE A 1 87 ? -6.015 -10.077 0.645 1.00 95.12 87 ILE A C 1
ATOM 634 O O . ILE A 1 87 ? -7.221 -10.263 0.815 1.00 95.12 87 ILE A O 1
ATOM 638 N N . GLN A 1 88 ? -5.148 -10.117 1.658 1.00 95.12 88 GLN A N 1
ATOM 639 C CA . GLN A 1 88 ? -5.561 -10.353 3.038 1.00 95.12 88 GLN A CA 1
ATOM 640 C C . GLN A 1 88 ? -6.505 -9.259 3.541 1.00 95.12 88 GLN A C 1
ATOM 642 O O . GLN A 1 88 ? -7.395 -9.551 4.332 1.00 95.12 88 GLN A O 1
ATOM 647 N N . TRP A 1 89 ? 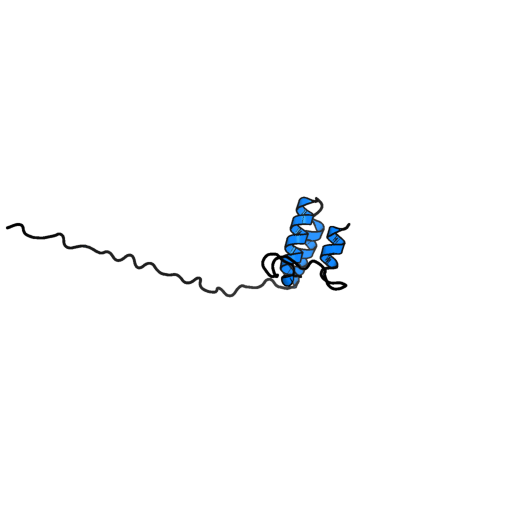-6.329 -8.005 3.126 1.00 94.69 89 TRP A N 1
ATOM 648 C CA . TRP A 1 89 ? -7.249 -6.937 3.515 1.00 94.69 89 TRP A CA 1
ATOM 649 C C . TRP A 1 89 ? -8.551 -6.978 2.705 1.00 94.69 89 TRP A C 1
ATOM 651 O O . TRP A 1 89 ? -9.621 -6.792 3.272 1.00 94.69 89 TRP A O 1
ATOM 661 N N . ALA A 1 90 ? -8.485 -7.324 1.419 1.00 93.19 90 ALA A N 1
ATOM 662 C CA . ALA A 1 90 ? -9.657 -7.457 0.551 1.00 93.19 90 ALA A CA 1
ATOM 663 C C . ALA A 1 90 ? -10.623 -8.596 0.943 1.00 93.19 90 ALA A C 1
ATOM 665 O O . ALA A 1 90 ? -11.760 -8.610 0.478 1.00 93.19 90 ALA A O 1
ATOM 666 N N . THR A 1 91 ? -10.166 -9.566 1.741 1.00 91.75 91 THR A N 1
ATOM 667 C CA . THR A 1 91 ? -10.915 -10.789 2.095 1.00 91.75 91 THR A CA 1
ATOM 668 C C . THR A 1 91 ? -11.293 -10.896 3.574 1.00 91.75 91 THR A C 1
ATOM 670 O O . THR A 1 91 ? -11.819 -11.931 3.987 1.00 91.75 91 THR A O 1
ATOM 673 N N . GLN A 1 92 ? -11.025 -9.850 4.360 1.00 82.62 92 GLN A N 1
ATOM 674 C CA . GLN A 1 92 ? -11.542 -9.700 5.727 1.00 82.62 92 GLN A CA 1
ATOM 675 C C . GLN A 1 92 ? -13.027 -9.339 5.717 1.00 82.62 92 GLN A C 1
ATOM 677 O O . GLN A 1 92 ? -13.740 -9.858 6.604 1.00 82.62 92 GLN A O 1
#

Radius of gyration: 25.98 Å; Cα contacts (8 Å, |Δi|>4): 40; chains: 1; bounding box: 29×69×72 Å

Sequence (92 aa):
MIPLSAFTVFLGCVSALAAPASQPVTSLSDALVSKVKTNMKQIATHSWEIGTALEALTEFEWPSLSVFGGSLPPPVKLHSGEAADVIQWATQ

Secondary structure (DSSP, 8-state):
--------------------------PPPHHHHHHHHHHHHHH--SHHHHHHHHHHHHHHH-GGGSTTTS-SSPPSSPPTTTTHHHHHHHT-

pLDDT: mean 82.54, std 18.57, range [40.41, 98.12]

Organism: NCBI:txid1111947

Solvent-accessible surface area (backbone atoms only — not comparable to full-atom values): 6132 Å² total; per-residue (Å²): 141,86,85,77,81,78,84,78,80,78,78,77,80,76,77,78,80,73,68,82,71,84,65,82,75,80,71,78,51,69,70,54,51,51,50,52,55,52,51,49,64,71,67,38,80,47,75,69,46,39,52,54,50,45,52,54,48,35,46,70,80,37,32,64,75,18,91,88,58,28,62,86,77,67,78,94,69,77,62,93,74,59,64,46,75,54,52,58,62,77,71,109